Protein AF-A0A9X1V2C6-F1 (afdb_monomer)

Structure (mmCIF, N/CA/C/O backbone):
data_AF-A0A9X1V2C6-F1
#
_entry.id   AF-A0A9X1V2C6-F1
#
loop_
_atom_site.group_PDB
_atom_site.id
_atom_site.type_symbol
_atom_site.label_atom_id
_atom_site.label_alt_id
_atom_site.label_comp_id
_atom_site.label_asym_id
_atom_site.label_entity_id
_atom_site.label_seq_id
_atom_site.pdbx_PDB_ins_code
_atom_site.Cartn_x
_atom_site.Cartn_y
_atom_site.Cartn_z
_atom_site.occupancy
_atom_site.B_iso_or_equiv
_atom_site.auth_seq_id
_atom_site.auth_comp_id
_atom_site.auth_asym_id
_atom_site.auth_atom_id
_atom_site.pdbx_PDB_model_num
ATOM 1 N N . MET A 1 1 ? 25.072 -13.977 -28.327 1.00 41.59 1 MET A N 1
ATOM 2 C CA . MET A 1 1 ? 25.143 -13.208 -27.064 1.00 41.59 1 MET A CA 1
ATOM 3 C C . MET A 1 1 ? 23.842 -13.406 -26.297 1.00 41.59 1 MET A C 1
ATOM 5 O O . MET A 1 1 ? 22.818 -13.614 -26.930 1.00 41.59 1 MET A O 1
ATOM 9 N N . MET A 1 2 ? 23.930 -13.457 -24.966 1.00 43.44 2 MET A N 1
ATOM 10 C CA . MET A 1 2 ? 22.946 -14.028 -24.032 1.00 43.44 2 MET A CA 1
ATOM 11 C C . MET A 1 2 ? 21.544 -13.407 -24.121 1.00 43.44 2 MET A C 1
ATOM 13 O O . MET A 1 2 ? 21.380 -12.193 -24.029 1.00 43.44 2 MET A O 1
ATOM 17 N N . THR A 1 3 ? 20.525 -14.262 -24.225 1.00 50.28 3 THR A N 1
ATOM 18 C CA . THR A 1 3 ? 19.119 -13.908 -24.006 1.00 50.28 3 THR A CA 1
ATOM 19 C C . THR A 1 3 ? 18.933 -13.549 -22.536 1.00 50.28 3 THR A C 1
ATOM 21 O O . THR A 1 3 ? 18.980 -14.420 -21.667 1.00 50.28 3 THR A O 1
ATOM 24 N N . LYS A 1 4 ? 18.755 -12.259 -22.242 1.00 62.06 4 LYS A N 1
ATOM 25 C CA . LYS A 1 4 ? 18.354 -11.785 -20.915 1.00 62.06 4 LYS A CA 1
ATOM 26 C C . LYS A 1 4 ? 17.006 -12.436 -20.592 1.00 62.06 4 LYS A C 1
ATOM 28 O O . LYS A 1 4 ? 16.009 -12.123 -21.237 1.00 62.06 4 LYS A O 1
ATOM 33 N N . ILE A 1 5 ? 16.982 -13.375 -19.648 1.00 62.88 5 ILE A N 1
ATOM 34 C CA . ILE A 1 5 ? 15.733 -13.897 -19.090 1.00 62.88 5 ILE A CA 1
ATOM 35 C C . ILE A 1 5 ? 15.076 -12.699 -18.405 1.00 62.88 5 ILE A C 1
ATOM 37 O O . ILE A 1 5 ? 15.572 -12.207 -17.393 1.00 62.88 5 ILE A O 1
ATOM 41 N N . ILE A 1 6 ? 14.026 -12.157 -19.015 1.00 6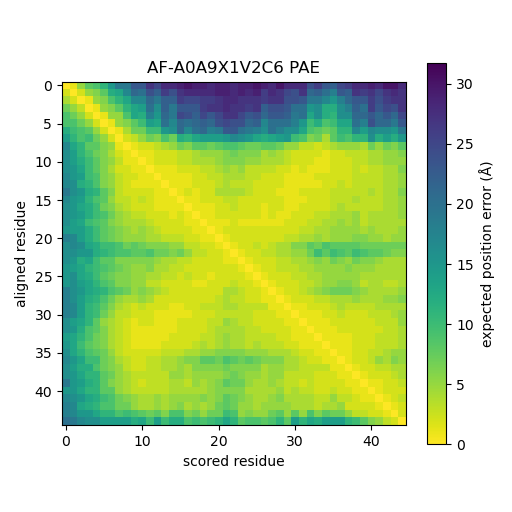3.88 6 ILE A N 1
ATOM 42 C CA . ILE A 1 6 ? 13.232 -11.070 -18.440 1.00 63.88 6 ILE A CA 1
ATOM 43 C C . ILE A 1 6 ? 12.369 -11.692 -17.345 1.00 63.88 6 ILE A C 1
ATOM 45 O O . ILE A 1 6 ? 11.207 -12.030 -17.561 1.00 63.88 6 ILE A O 1
ATOM 49 N N . ASN A 1 7 ? 12.962 -11.897 -16.169 1.00 66.19 7 ASN A N 1
ATOM 50 C CA . ASN A 1 7 ? 12.181 -12.094 -14.959 1.00 66.19 7 ASN A CA 1
ATOM 51 C C . ASN A 1 7 ? 11.450 -10.772 -14.727 1.00 66.19 7 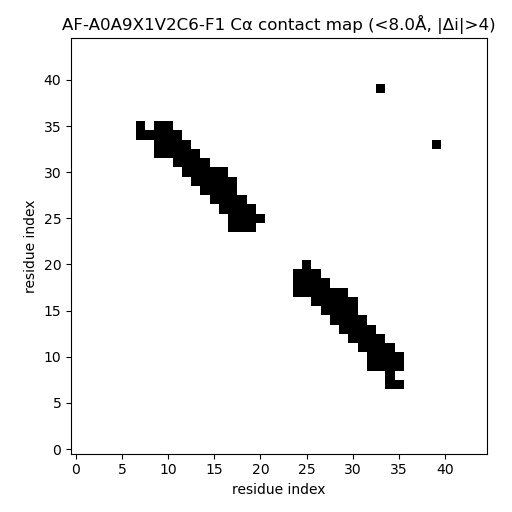ASN A C 1
ATOM 53 O O . ASN A 1 7 ? 12.078 -9.749 -14.451 1.00 66.19 7 ASN A O 1
ATOM 57 N N . ARG A 1 8 ? 10.134 -10.767 -14.947 1.00 74.94 8 ARG A N 1
ATOM 58 C CA . ARG A 1 8 ? 9.284 -9.615 -14.642 1.00 74.94 8 AR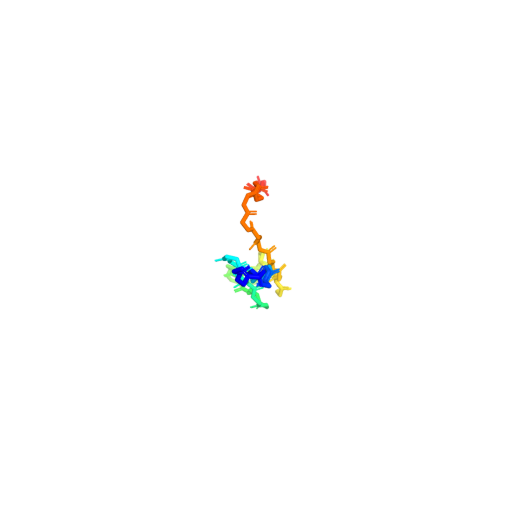G A CA 1
ATOM 59 C C . ARG A 1 8 ? 9.130 -9.537 -13.129 1.00 74.94 8 ARG A C 1
ATOM 61 O O . ARG A 1 8 ? 8.12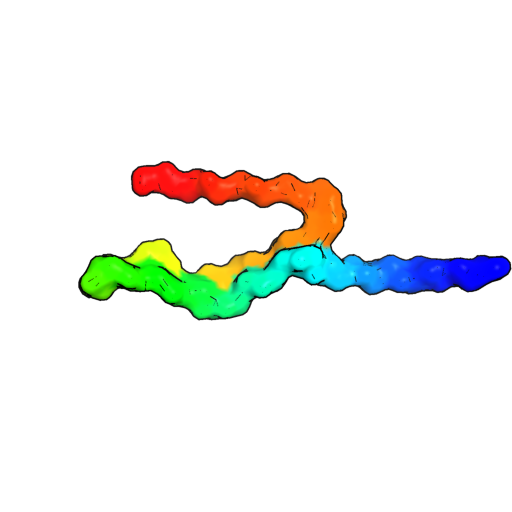3 -9.969 -12.580 1.00 74.94 8 ARG A O 1
ATOM 68 N N . GLU A 1 9 ? 10.168 -9.052 -12.463 1.00 86.75 9 GLU A N 1
ATOM 69 C CA . GLU A 1 9 ? 10.098 -8.710 -11.049 1.00 86.75 9 GLU A CA 1
ATOM 70 C C . GLU A 1 9 ? 9.143 -7.517 -10.881 1.00 86.75 9 GLU A C 1
ATOM 72 O O . GLU A 1 9 ? 9.169 -6.590 -11.701 1.00 86.75 9 GLU A O 1
ATOM 77 N N . PRO A 1 10 ? 8.271 -7.526 -9.862 1.00 91.50 10 PRO A N 1
ATOM 78 C CA . PRO A 1 10 ? 7.446 -6.367 -9.569 1.00 91.50 10 PRO A CA 1
ATOM 79 C C . PRO A 1 10 ? 8.340 -5.194 -9.149 1.00 91.50 10 PRO A C 1
ATOM 81 O O . PRO A 1 10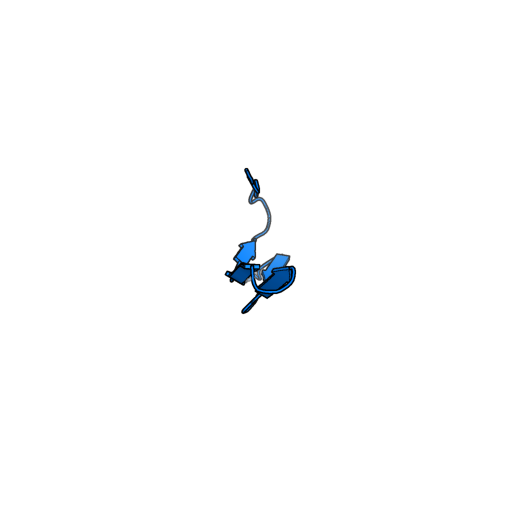 ? 9.217 -5.341 -8.300 1.00 91.50 10 PRO A O 1
ATOM 84 N N . ILE A 1 11 ? 8.092 -4.017 -9.722 1.00 91.94 11 ILE A N 1
ATOM 85 C CA . ILE A 1 11 ? 8.771 -2.771 -9.342 1.00 91.94 11 ILE A CA 1
ATOM 86 C C . ILE A 1 11 ? 8.248 -2.222 -8.009 1.00 91.94 11 ILE A C 1
ATOM 88 O O . ILE A 1 11 ? 8.966 -1.519 -7.302 1.00 91.94 11 ILE A O 1
ATOM 92 N N . LEU A 1 12 ? 7.003 -2.548 -7.653 1.00 92.00 12 LEU A N 1
ATOM 93 C CA . LEU A 1 12 ? 6.396 -2.227 -6.365 1.00 92.00 12 LEU A CA 1
ATOM 94 C C . LEU A 1 12 ? 5.547 -3.413 -5.919 1.00 92.00 12 LEU A C 1
ATOM 96 O O . LEU A 1 12 ? 4.682 -3.878 -6.656 1.00 92.00 12 LEU A O 1
ATOM 100 N N . GLU A 1 13 ? 5.769 -3.884 -4.699 1.00 94.81 13 GLU A N 1
ATOM 101 C CA . GLU A 1 13 ? 4.966 -4.935 -4.085 1.00 94.81 13 GLU A CA 1
ATOM 102 C C . GLU A 1 13 ? 4.489 -4.474 -2.704 1.00 94.81 13 GLU A C 1
ATOM 104 O O . GLU A 1 13 ? 5.282 -4.137 -1.830 1.00 94.81 13 GLU A O 1
ATOM 109 N N . ILE A 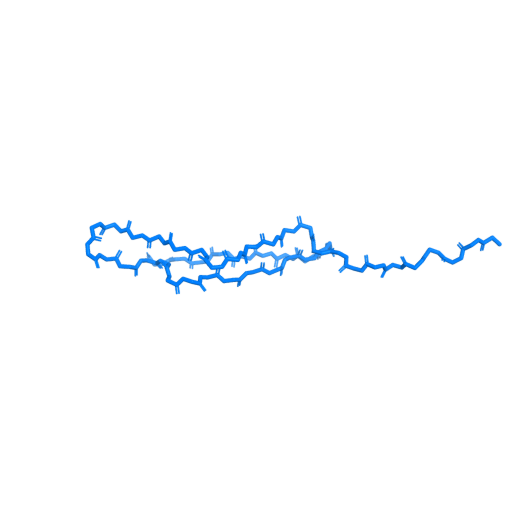1 14 ? 3.173 -4.461 -2.514 1.00 94.94 14 ILE A N 1
ATOM 110 C CA . ILE A 1 14 ? 2.498 -4.217 -1.244 1.00 94.94 14 ILE A CA 1
ATOM 111 C C . ILE A 1 14 ? 1.887 -5.545 -0.808 1.00 94.94 14 ILE A C 1
ATOM 113 O O . ILE A 1 14 ? 1.163 -6.179 -1.577 1.00 94.94 14 ILE A O 1
ATOM 117 N N . LYS A 1 15 ? 2.165 -5.962 0.427 1.00 96.00 15 LYS A N 1
ATOM 118 C CA . LYS A 1 15 ? 1.603 -7.174 1.028 1.00 96.00 15 LYS A CA 1
ATOM 119 C C . LYS A 1 15 ? 0.893 -6.828 2.328 1.00 96.00 15 LYS A C 1
ATOM 121 O O . LYS A 1 15 ? 1.468 -6.144 3.167 1.00 96.00 15 LYS A O 1
ATOM 126 N N . ASP A 1 16 ? -0.332 -7.320 2.471 1.00 96.06 16 ASP A N 1
ATOM 127 C CA . ASP A 1 16 ? -1.178 -7.215 3.667 1.00 96.06 16 ASP A CA 1
ATOM 128 C C . ASP A 1 16 ? -1.245 -5.800 4.285 1.00 96.06 16 ASP A C 1
ATOM 130 O O . ASP A 1 16 ? -1.211 -5.624 5.503 1.00 96.06 16 ASP A O 1
ATOM 134 N N . LEU A 1 17 ? -1.345 -4.759 3.450 1.00 93.50 17 LEU A N 1
ATOM 135 C CA . LEU A 1 17 ? -1.405 -3.380 3.929 1.00 93.50 17 LEU A CA 1
ATOM 136 C C . LEU A 1 17 ? -2.710 -3.133 4.690 1.00 93.50 17 LEU A C 1
ATOM 138 O O . LEU A 1 17 ? -3.815 -3.235 4.145 1.00 93.50 17 LEU A O 1
ATOM 142 N N . LYS A 1 18 ? -2.561 -2.769 5.962 1.00 94.75 18 LYS A N 1
ATOM 143 C CA . LYS A 1 18 ? -3.651 -2.456 6.883 1.00 94.75 18 LYS A CA 1
ATOM 144 C C . LYS A 1 18 ? -3.539 -1.008 7.342 1.00 94.75 18 LYS A C 1
ATOM 146 O O . LYS A 1 18 ? -2.487 -0.570 7.801 1.00 94.75 18 LYS A O 1
ATOM 151 N N . LYS A 1 19 ? -4.627 -0.256 7.215 1.00 92.69 19 LYS A N 1
ATOM 152 C CA . LYS A 1 19 ? -4.739 1.135 7.648 1.00 92.69 19 LYS A CA 1
ATOM 153 C C . LYS A 1 19 ? -6.087 1.326 8.314 1.00 92.69 19 LYS A C 1
ATOM 155 O O . LYS A 1 19 ? -7.116 1.122 7.677 1.00 92.69 19 LYS A O 1
ATOM 160 N N . SER A 1 20 ? -6.063 1.792 9.553 1.00 95.25 20 SER A N 1
ATOM 161 C CA . SER A 1 20 ? -7.266 2.162 10.289 1.00 95.25 20 SER A CA 1
ATOM 162 C C . SER A 1 20 ? -7.141 3.572 10.853 1.00 95.25 20 SER A C 1
ATOM 164 O O . SER A 1 20 ? -6.034 4.032 11.146 1.00 95.25 20 SER A O 1
ATOM 166 N N . PHE A 1 21 ? -8.275 4.250 10.993 1.00 94.62 21 PHE A N 1
ATOM 167 C CA . PHE A 1 21 ? -8.412 5.515 11.707 1.00 94.62 21 PHE A CA 1
ATOM 168 C C . PHE A 1 21 ? -9.445 5.308 12.816 1.00 94.62 21 PHE A C 1
ATOM 170 O O . PHE A 1 21 ? -10.645 5.264 12.552 1.00 94.62 21 PHE A O 1
ATOM 177 N N . GLY A 1 22 ? -8.965 5.111 14.047 1.00 92.31 22 GLY A N 1
ATOM 178 C CA . GLY A 1 22 ? -9.801 4.608 15.138 1.00 92.31 22 GLY A CA 1
ATOM 179 C C . GLY A 1 22 ? -10.383 3.238 14.780 1.00 92.31 22 GLY A C 1
ATOM 180 O O . GLY A 1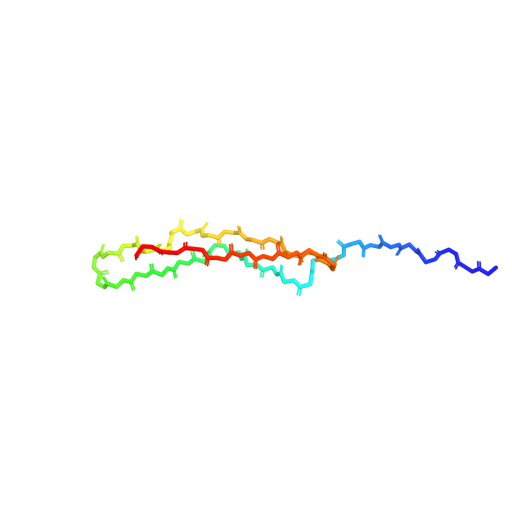 22 ? -9.661 2.372 14.283 1.00 92.31 22 GLY A O 1
ATOM 181 N N . ASP A 1 23 ? -11.694 3.091 14.956 1.00 91.88 23 ASP A N 1
ATOM 182 C CA . ASP A 1 23 ? -12.436 1.867 14.629 1.00 91.88 23 ASP A CA 1
ATOM 183 C C . ASP A 1 23 ? -12.688 1.689 13.120 1.00 91.88 23 ASP A C 1
ATOM 185 O O . ASP A 1 23 ? -13.132 0.632 12.668 1.00 91.88 23 ASP A O 1
ATOM 189 N N . GLN A 1 24 ? -12.402 2.706 12.299 1.00 90.38 24 GLN A N 1
ATOM 190 C CA . GLN A 1 24 ? -12.603 2.617 10.858 1.00 90.38 24 GLN A CA 1
ATOM 191 C C . GLN A 1 24 ? -11.413 1.930 10.191 1.00 90.38 24 GLN A C 1
ATOM 193 O O . GLN A 1 24 ? -10.343 2.520 10.037 1.00 90.38 24 GLN A O 1
ATOM 198 N N . HIS A 1 25 ? -11.620 0.710 9.707 1.00 89.56 25 HIS A N 1
ATOM 199 C CA . HIS A 1 25 ? -10.654 -0.001 8.870 1.00 89.56 25 HIS A CA 1
ATOM 200 C C . HIS A 1 25 ? -10.762 0.500 7.421 1.00 89.56 25 HIS A C 1
ATOM 202 O O . HIS A 1 25 ? -11.730 0.197 6.730 1.00 89.56 25 HIS A O 1
ATOM 208 N N . VAL A 1 26 ? -9.796 1.309 6.976 1.00 90.38 26 VAL A N 1
ATOM 209 C CA . VAL A 1 26 ? -9.760 1.926 5.633 1.00 90.38 26 VAL A CA 1
ATOM 210 C C . VAL A 1 26 ? -9.031 1.040 4.625 1.00 90.38 26 VAL A C 1
ATOM 212 O O . VAL A 1 26 ? -9.444 0.946 3.476 1.00 90.38 26 VAL A O 1
ATOM 215 N N . LEU A 1 27 ? -7.983 0.340 5.056 1.00 91.31 27 LEU A N 1
ATOM 216 C CA . LEU A 1 27 ? -7.350 -0.744 4.306 1.00 91.31 27 LEU A CA 1
ATOM 217 C C . LEU A 1 27 ? -7.261 -1.950 5.238 1.00 91.31 27 LEU A C 1
ATOM 219 O O . LEU A 1 27 ? -6.793 -1.814 6.367 1.00 91.31 27 LEU A O 1
ATOM 223 N N . ASN A 1 28 ? -7.705 -3.121 4.793 1.00 88.56 28 ASN A N 1
ATOM 224 C CA . ASN A 1 28 ? -7.675 -4.336 5.605 1.00 88.56 28 ASN A CA 1
ATOM 225 C C . ASN A 1 28 ? -7.064 -5.500 4.820 1.00 88.56 28 ASN A C 1
ATOM 227 O O . ASN A 1 28 ? -7.776 -6.367 4.324 1.00 88.56 28 ASN A O 1
ATOM 231 N N . GLY A 1 29 ? -5.740 -5.480 4.675 1.00 91.19 29 GLY A N 1
ATOM 232 C CA . GLY A 1 29 ? -4.997 -6.520 3.966 1.00 91.19 29 GLY A CA 1
ATOM 233 C C . GLY A 1 29 ? -4.926 -6.289 2.460 1.00 91.19 29 GLY A C 1
ATOM 234 O O . GLY A 1 29 ? -5.113 -7.206 1.663 1.00 91.19 29 GLY A O 1
ATOM 235 N N . PHE A 1 30 ? -4.664 -5.045 2.056 1.00 92.88 30 PHE A N 1
ATOM 236 C CA . PHE A 1 30 ? -4.478 -4.688 0.655 1.00 92.88 30 PHE A CA 1
ATOM 237 C C . PHE A 1 30 ? -3.151 -5.246 0.124 1.00 92.88 30 PHE A C 1
ATOM 239 O O . PHE A 1 30 ? -2.088 -5.018 0.704 1.00 92.88 30 PHE A O 1
ATOM 246 N N . ASN A 1 31 ? -3.220 -5.978 -0.987 1.00 94.44 31 ASN A N 1
ATOM 247 C CA . ASN A 1 31 ? -2.066 -6.549 -1.671 1.00 94.44 31 ASN A CA 1
ATOM 248 C C . ASN A 1 31 ? -2.001 -5.980 -3.091 1.00 94.44 31 ASN A C 1
ATOM 250 O O . ASN A 1 31 ? -3.016 -5.944 -3.783 1.00 94.44 31 ASN A O 1
ATOM 254 N N . LEU A 1 32 ? -0.817 -5.567 -3.535 1.00 94.44 32 LEU A N 1
ATOM 255 C CA . LEU A 1 32 ? -0.592 -5.009 -4.865 1.00 94.44 32 LEU A CA 1
ATOM 256 C C . LEU A 1 32 ? 0.766 -5.463 -5.388 1.00 94.44 32 LEU A C 1
ATOM 258 O O . LEU A 1 32 ? 1.745 -5.450 -4.652 1.00 94.44 32 LEU A O 1
ATOM 262 N N . LYS A 1 33 ? 0.837 -5.803 -6.671 1.00 94.69 33 LYS A N 1
ATOM 263 C CA . LYS A 1 33 ? 2.095 -5.886 -7.412 1.00 94.69 33 LYS A CA 1
ATOM 264 C C . LYS A 1 33 ? 1.966 -4.982 -8.622 1.00 94.69 33 LYS A C 1
ATOM 266 O O . LYS A 1 33 ? 0.981 -5.095 -9.341 1.00 94.69 33 LYS A O 1
ATOM 271 N N . LEU A 1 34 ? 2.927 -4.094 -8.804 1.00 92.75 34 LEU A N 1
ATOM 272 C CA . LEU A 1 34 ? 3.046 -3.241 -9.974 1.00 92.75 34 LEU A CA 1
ATOM 273 C C . LEU A 1 34 ? 4.293 -3.668 -10.730 1.00 92.75 34 LEU A C 1
ATOM 275 O O . LEU A 1 34 ? 5.355 -3.825 -10.122 1.00 92.75 34 LEU A O 1
ATOM 279 N N . PHE A 1 35 ? 4.167 -3.838 -12.036 1.00 93.31 35 PHE A N 1
ATOM 280 C CA . PHE A 1 35 ? 5.263 -4.201 -12.921 1.00 93.31 35 PHE A CA 1
ATOM 281 C C . PHE A 1 35 ? 5.693 -3.010 -13.781 1.00 93.31 35 PHE A C 1
ATOM 283 O O . PHE A 1 35 ? 4.995 -2.004 -13.910 1.00 93.31 35 PHE A O 1
ATOM 290 N N . GLU A 1 36 ? 6.892 -3.106 -14.347 1.00 91.00 36 GLU A N 1
ATOM 291 C CA . GLU A 1 36 ? 7.443 -2.060 -15.204 1.00 91.00 36 GLU A CA 1
ATOM 292 C C . GLU A 1 36 ? 6.522 -1.773 -16.404 1.00 91.00 36 GLU A C 1
ATOM 294 O O . GLU A 1 36 ? 6.105 -2.688 -17.116 1.00 91.00 36 GLU A O 1
ATOM 299 N N . GLY A 1 37 ? 6.217 -0.491 -16.630 1.00 89.94 37 GLY A N 1
ATOM 300 C CA . GLY A 1 37 ? 5.352 -0.034 -17.722 1.00 89.94 37 GLY A CA 1
ATOM 301 C C . GLY A 1 37 ? 3.849 -0.063 -17.420 1.00 89.94 37 GLY A C 1
ATOM 302 O O . GLY A 1 37 ? 3.061 0.345 -18.273 1.00 89.94 37 GLY A O 1
ATOM 303 N N . GLU A 1 38 ? 3.436 -0.502 -16.228 1.00 90.31 38 GLU A N 1
ATOM 304 C CA . GLU A 1 38 ? 2.042 -0.433 -15.790 1.00 90.31 38 GLU A CA 1
ATOM 305 C C . GLU A 1 38 ? 1.712 0.925 -15.161 1.00 90.31 38 GLU A C 1
ATOM 307 O O . GLU A 1 38 ? 2.476 1.475 -14.367 1.00 90.31 38 GLU A O 1
ATOM 312 N N . ASN A 1 39 ? 0.528 1.448 -15.482 1.00 90.88 39 ASN A N 1
ATOM 313 C CA . ASN A 1 39 ? -0.012 2.644 -14.845 1.00 90.88 39 ASN A CA 1
ATOM 314 C C . ASN A 1 39 ? -0.997 2.236 -13.750 1.00 90.88 39 ASN A C 1
ATOM 316 O O . ASN A 1 39 ? -1.981 1.548 -14.022 1.00 90.88 39 ASN A O 1
ATOM 320 N N . LEU A 1 40 ? -0.764 2.703 -12.525 1.00 90.25 40 LEU A N 1
ATOM 321 C CA . LEU A 1 40 ? -1.683 2.523 -11.406 1.00 90.25 40 LEU A CA 1
ATOM 322 C C . LEU A 1 40 ? -2.414 3.830 -11.111 1.00 90.25 40 LEU A C 1
ATOM 324 O O . LEU A 1 40 ? -1.782 4.866 -10.916 1.00 90.25 40 LEU A O 1
ATOM 328 N N . VAL A 1 41 ? -3.740 3.764 -10.999 1.00 90.44 41 VAL A N 1
ATOM 329 C CA . VAL A 1 41 ? -4.567 4.874 -10.517 1.00 90.44 41 VAL A CA 1
ATOM 330 C C . VAL A 1 41 ? -5.279 4.429 -9.249 1.00 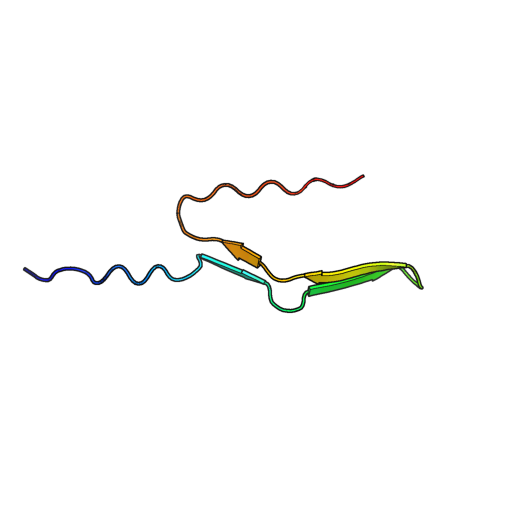90.44 41 VAL A C 1
ATOM 332 O O . VAL A 1 41 ? -5.958 3.404 -9.236 1.00 90.44 41 VAL A O 1
ATOM 335 N N . VAL A 1 42 ? -5.132 5.212 -8.182 1.00 87.19 42 VAL A N 1
ATOM 336 C CA . VAL A 1 42 ? -5.847 5.002 -6.921 1.00 87.19 42 VAL A CA 1
ATOM 337 C C . VAL A 1 42 ? -6.942 6.056 -6.822 1.00 87.19 42 VAL A C 1
ATOM 339 O O . VAL A 1 42 ? -6.659 7.250 -6.861 1.00 87.19 42 VAL A O 1
ATOM 342 N N . MET A 1 43 ? -8.191 5.610 -6.703 1.00 85.75 43 MET A N 1
ATOM 343 C CA . MET A 1 43 ? -9.352 6.475 -6.494 1.00 85.75 43 MET A CA 1
ATOM 344 C C . MET A 1 43 ? -9.926 6.221 -5.100 1.00 85.75 43 MET A C 1
ATOM 346 O O . MET A 1 43 ? -10.038 5.072 -4.675 1.00 85.75 43 MET A O 1
ATOM 350 N N . GLY A 1 44 ? -10.289 7.293 -4.401 1.00 83.12 44 GLY A N 1
ATOM 351 C CA . GLY A 1 44 ? -10.953 7.260 -3.099 1.00 83.12 44 GLY A CA 1
ATOM 352 C C . GLY A 1 44 ? -12.149 8.208 -3.098 1.00 83.12 44 GLY A C 1
ATOM 353 O O . GLY A 1 44 ? -12.176 9.159 -3.879 1.00 83.12 44 GLY A O 1
ATOM 354 N N . LYS A 1 45 ? -13.142 7.913 -2.258 1.00 70.94 45 LYS A N 1
ATOM 355 C CA . LYS A 1 45 ? -14.253 8.824 -1.966 1.00 70.94 45 LYS A CA 1
ATOM 356 C C . LYS A 1 45 ? -13.872 9.763 -0.828 1.00 70.94 45 LYS A C 1
ATOM 358 O O . LYS A 1 45 ? -13.178 9.281 0.094 1.00 70.94 45 LYS A O 1
#

InterPro domains:
  IPR027417 P-loop containing nucleoside triphosphate hydrolase [G3DSA:3.40.50.300] (2-45)
  IPR027417 P-loop containing nucleoside triphosphate hydrolase [SSF52540] (2-44)

Organism: NCBI:txid1607951

pLDDT: mean 85.29, std 14.03, range [41.59, 96.06]

Nearest PDB structures (foldseek):
  6ha8-assembly1_V  TM=7.960E-01  e=1.120E+00  Bacillus subtilis subsp. subtilis str. 168
  5dgx-assembly1_A  TM=7.051E-01  e=1.280E+00  Francisella tularensis subsp. tularensis FSC198

Secondary structure (DSSP, 8-state):
----------SEEEEEEEEEETTEEEEEEEEEEE-TT--------

Radius of gyration: 15.95 Å; Cα contacts (8 Å, |Δi|>4): 51; chains: 1; bounding box: 39×23×42 Å

Foldseek 3Di:
DDDDPPPQAFPDWDFQDWDADVVRTPDGTDTDGHTPPDDDDDDDD

Solvent-accessible surface area (backbone atoms only — not comparable to full-atom values): 3214 Å² total; per-residue (Å²): 134,85,82,76,80,80,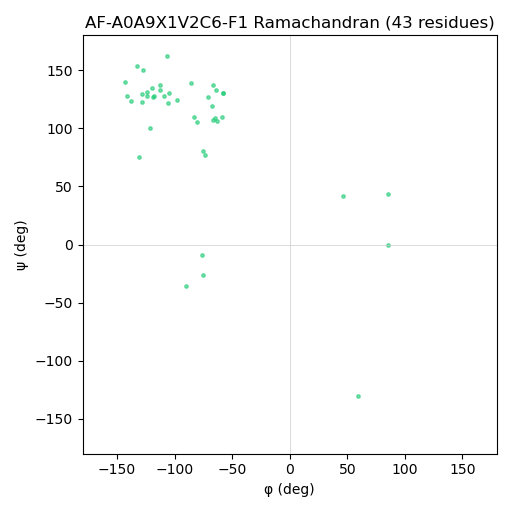74,85,62,60,76,41,76,45,74,61,41,66,41,62,63,84,92,45,72,78,32,84,50,45,66,46,74,40,46,86,94,65,86,87,84,91,84,83,133

Mean predicted aligned error: 7.02 Å

Sequence (45 aa):
MMTKIINREPILEIKDLKKSFGDQHVLNGFNLKLFEGENLVVMGK